Protein AF-A0A8S9UAL0-F1 (afdb_monomer_lite)

pLDDT: mean 91.95, std 6.05, range [64.25, 98.06]

Structure (mmCIF, N/CA/C/O backbone):
data_AF-A0A8S9UAL0-F1
#
_entry.id   AF-A0A8S9UAL0-F1
#
loop_
_atom_site.group_PDB
_atom_site.id
_atom_site.type_symbol
_atom_site.label_atom_id
_atom_site.label_alt_id
_atom_site.label_comp_id
_atom_site.label_asym_id
_atom_site.label_entity_id
_atom_site.label_seq_id
_atom_site.pdbx_PDB_ins_code
_atom_site.Cartn_x
_atom_site.Cartn_y
_atom_site.Cartn_z
_atom_site.occupancy
_atom_site.B_iso_or_equiv
_atom_site.auth_seq_id
_atom_site.auth_comp_id
_atom_site.auth_asym_id
_atom_site.auth_atom_id
_atom_site.pdbx_PDB_model_num
ATOM 1 N N . MET A 1 1 ? -13.954 -21.096 11.181 1.00 64.25 1 MET A N 1
ATOM 2 C CA . MET A 1 1 ? -14.358 -19.677 11.219 1.00 64.25 1 MET A CA 1
ATOM 3 C C . MET A 1 1 ? -13.896 -18.984 9.946 1.00 64.25 1 MET A C 1
ATOM 5 O O . MET A 1 1 ? -12.689 -18.815 9.768 1.00 64.25 1 MET A O 1
ATOM 9 N N . GLY A 1 2 ? -14.825 -18.672 9.040 1.00 81.19 2 GLY A N 1
ATOM 10 C CA . GLY A 1 2 ? -14.524 -18.060 7.734 1.00 81.19 2 GLY A CA 1
ATOM 11 C C . GLY A 1 2 ? -14.284 -16.547 7.822 1.00 81.19 2 GLY A C 1
ATOM 12 O O . GLY A 1 2 ? -14.680 -15.923 8.802 1.00 81.19 2 GLY A O 1
ATOM 13 N N . THR A 1 3 ? -13.657 -15.938 6.807 1.00 80.50 3 THR A N 1
ATOM 14 C CA . THR A 1 3 ? -13.344 -14.489 6.761 1.00 80.50 3 THR A CA 1
ATOM 15 C C . THR A 1 3 ? -14.566 -13.608 7.035 1.00 80.50 3 THR A C 1
ATOM 17 O O . THR A 1 3 ? -14.486 -12.689 7.844 1.00 80.50 3 THR A O 1
ATOM 20 N N . SER A 1 4 ? -15.718 -13.937 6.441 1.00 82.50 4 SER A N 1
ATOM 21 C CA . SER A 1 4 ? -16.974 -13.194 6.634 1.00 82.50 4 SER A CA 1
ATOM 22 C C . SER A 1 4 ? -17.453 -13.207 8.093 1.00 82.50 4 SER A C 1
ATOM 24 O O . SER A 1 4 ? -17.821 -12.173 8.645 1.00 82.50 4 SER A O 1
ATOM 26 N N . GLU A 1 5 ? -17.346 -14.358 8.761 1.00 88.00 5 GLU A N 1
ATOM 27 C CA . GLU A 1 5 ? -17.691 -14.514 10.177 1.00 88.00 5 GLU A CA 1
ATOM 28 C C . GLU A 1 5 ? -16.756 -13.689 11.072 1.00 88.00 5 GLU A C 1
ATOM 30 O O . GLU A 1 5 ? -17.211 -12.985 11.972 1.00 88.00 5 GLU A O 1
ATOM 35 N N . ARG A 1 6 ? -15.447 -13.685 10.773 1.00 85.50 6 ARG A N 1
ATOM 36 C CA . ARG A 1 6 ? -14.472 -12.856 11.501 1.00 85.50 6 ARG A CA 1
ATOM 37 C C . ARG A 1 6 ? -14.760 -11.362 11.351 1.00 85.50 6 ARG A C 1
ATOM 39 O O . ARG A 1 6 ? -14.686 -10.625 12.330 1.00 85.50 6 ARG A O 1
ATOM 46 N N . VAL A 1 7 ? -15.097 -10.921 10.138 1.00 85.44 7 VAL A N 1
ATOM 47 C CA . VAL A 1 7 ? -15.465 -9.528 9.855 1.00 85.44 7 VAL A CA 1
ATOM 48 C C . VAL A 1 7 ? -16.761 -9.151 10.578 1.00 85.44 7 VAL A C 1
ATOM 50 O O . VAL A 1 7 ? -16.846 -8.055 11.126 1.00 85.44 7 VAL A O 1
ATOM 53 N N . ALA A 1 8 ? -17.753 -10.042 10.633 1.00 88.56 8 ALA A N 1
ATOM 54 C CA . ALA A 1 8 ? -18.996 -9.804 11.367 1.00 88.56 8 ALA A CA 1
ATOM 55 C C . ALA A 1 8 ? -18.751 -9.647 12.878 1.00 88.56 8 ALA A C 1
ATOM 57 O O . ALA A 1 8 ? -19.240 -8.688 13.475 1.00 88.56 8 ALA A O 1
ATOM 58 N N . ILE A 1 9 ? -17.934 -10.524 13.473 1.00 88.81 9 ILE A N 1
ATOM 59 C CA . ILE A 1 9 ? -17.535 -10.429 14.886 1.00 88.81 9 ILE A CA 1
ATOM 60 C C . ILE A 1 9 ? -16.815 -9.105 15.151 1.00 88.81 9 ILE A C 1
ATOM 62 O O . ILE A 1 9 ? -17.137 -8.411 16.110 1.00 88.81 9 ILE A O 1
ATOM 66 N N . LEU A 1 10 ? -15.880 -8.715 14.282 1.00 86.38 10 LEU A N 1
ATOM 67 C CA . LEU A 1 10 ? -15.154 -7.455 14.422 1.00 86.38 10 LEU A CA 1
ATOM 68 C C . LEU A 1 10 ? -16.091 -6.242 14.387 1.00 86.38 10 LEU A C 1
ATOM 70 O O . LEU A 1 10 ? -15.997 -5.372 15.249 1.00 86.38 10 LEU A O 1
ATOM 74 N N . LYS A 1 11 ? -17.027 -6.203 13.431 1.00 86.62 11 LYS A N 1
ATOM 75 C CA . LYS A 1 11 ? -18.042 -5.142 13.350 1.00 86.62 11 LYS A CA 1
ATOM 76 C C . LYS A 1 11 ? -18.895 -5.082 14.615 1.00 86.62 11 LYS A C 1
ATOM 78 O O . LYS A 1 11 ? -19.121 -3.993 15.134 1.00 86.62 11 LYS A O 1
ATOM 83 N N . PHE A 1 12 ? -19.328 -6.238 15.119 1.00 90.56 12 PHE A N 1
ATOM 84 C CA . PHE A 1 12 ? -20.087 -6.325 16.362 1.00 90.56 12 PHE A CA 1
ATOM 85 C C . PHE A 1 12 ? -19.287 -5.762 17.542 1.00 90.56 12 PHE A C 1
ATOM 87 O O . PHE A 1 12 ? -19.775 -4.864 18.223 1.00 90.56 12 PHE A O 1
ATOM 94 N N . LEU A 1 13 ? -18.040 -6.204 17.732 1.00 89.75 13 LEU A N 1
ATOM 95 C CA . LEU A 1 13 ? -17.178 -5.724 18.815 1.00 89.75 13 LEU A CA 1
ATOM 96 C C . LEU A 1 13 ? -16.990 -4.204 18.760 1.00 89.75 13 LEU A C 1
ATOM 98 O O . LEU A 1 13 ? -17.176 -3.535 19.774 1.00 89.75 13 LEU A O 1
ATOM 102 N N . LEU A 1 14 ? -16.701 -3.645 17.583 1.00 86.69 14 LEU A N 1
ATOM 103 C CA . LEU A 1 14 ? -16.556 -2.197 17.416 1.00 86.69 14 LEU A CA 1
ATOM 104 C C . LEU A 1 14 ? -17.858 -1.439 17.706 1.00 86.69 14 LEU A C 1
ATOM 106 O O . LEU A 1 14 ? -17.816 -0.385 18.335 1.00 86.69 14 LEU A O 1
ATOM 110 N N . SER A 1 15 ? -19.011 -1.991 17.314 1.00 87.25 15 SER A N 1
ATOM 111 C CA . SER A 1 15 ? -20.317 -1.358 17.550 1.00 87.25 15 SER A CA 1
ATOM 112 C C . SER A 1 15 ? -20.685 -1.228 19.031 1.00 87.25 15 SER A C 1
ATOM 114 O O . SER A 1 15 ? -21.501 -0.381 19.380 1.00 87.25 15 SER A O 1
ATOM 116 N N . THR A 1 16 ? -20.063 -2.020 19.913 1.00 89.75 16 THR A N 1
ATOM 117 C CA . THR A 1 16 ? -20.290 -1.907 21.363 1.00 89.75 16 THR A CA 1
ATOM 118 C C . THR A 1 16 ? -19.692 -0.634 21.965 1.00 89.75 16 THR A C 1
ATOM 120 O O . THR A 1 16 ? -20.065 -0.256 23.071 1.00 89.75 16 THR A O 1
ATOM 123 N N . GLY A 1 17 ? -18.726 0.002 21.286 1.00 86.00 17 GLY A N 1
ATOM 124 C CA . GLY A 1 17 ? -17.954 1.122 21.836 1.00 86.00 17 GLY A CA 1
ATOM 125 C C . GLY A 1 17 ? -17.021 0.744 22.996 1.00 86.00 17 GLY A C 1
ATOM 126 O O . GLY A 1 17 ? -16.352 1.614 23.544 1.00 86.00 17 GLY A O 1
ATOM 127 N N . LEU A 1 18 ? -16.947 -0.541 23.369 1.00 89.94 18 LEU A N 1
ATOM 128 C CA . LEU A 1 18 ? -16.143 -1.027 24.496 1.00 89.94 18 LEU A CA 1
ATOM 129 C C . LEU A 1 18 ? -14.694 -1.344 24.114 1.00 89.94 18 LEU A C 1
ATOM 131 O O . LEU A 1 18 ? -13.867 -1.591 24.989 1.00 89.94 18 LEU A O 1
ATOM 135 N N . VAL A 1 19 ? -14.375 -1.363 22.818 1.00 89.62 19 VAL A N 1
ATOM 136 C CA . VAL A 1 19 ? -13.016 -1.626 22.337 1.00 89.62 19 VAL A CA 1
ATOM 137 C C . VAL A 1 19 ? -12.198 -0.336 22.433 1.00 89.62 19 VAL A C 1
ATOM 139 O O . VAL A 1 19 ? -12.545 0.645 21.770 1.00 89.62 19 VAL A O 1
ATOM 142 N N . PRO A 1 20 ? -11.097 -0.307 23.209 1.00 90.88 20 PRO A N 1
ATOM 143 C CA . PRO A 1 20 ? -10.255 0.877 23.301 1.00 90.88 20 PRO A CA 1
ATOM 144 C C . PRO A 1 20 ? -9.708 1.284 21.932 1.00 90.88 20 PRO A C 1
ATOM 146 O O . PRO A 1 20 ? -9.257 0.440 21.157 1.00 90.88 20 PRO A O 1
ATOM 149 N N . ARG A 1 21 ? -9.677 2.591 21.649 1.00 87.75 21 ARG A N 1
ATOM 150 C CA . ARG A 1 21 ? -9.194 3.117 20.360 1.00 87.75 21 ARG A CA 1
ATOM 151 C C . ARG A 1 21 ? -7.753 2.694 20.050 1.00 87.75 21 ARG A C 1
ATOM 153 O O . ARG A 1 21 ? -7.438 2.433 18.896 1.00 87.75 21 ARG A O 1
ATOM 160 N N . THR A 1 22 ? -6.905 2.561 21.069 1.00 89.94 22 THR A N 1
ATOM 161 C CA . THR A 1 22 ? -5.535 2.041 20.927 1.00 89.94 22 THR A CA 1
ATOM 162 C C . THR A 1 22 ? -5.523 0.631 20.342 1.00 89.94 22 THR A C 1
ATOM 164 O O . THR A 1 22 ? -4.840 0.386 19.356 1.00 89.94 22 THR A O 1
ATOM 167 N N . VAL A 1 23 ? -6.374 -0.263 20.854 1.00 90.62 23 VAL A N 1
ATOM 168 C CA . VAL A 1 23 ? -6.519 -1.634 20.344 1.00 90.62 23 VAL A CA 1
ATOM 169 C C . VAL A 1 23 ? -7.010 -1.635 18.896 1.00 90.62 23 VAL A C 1
ATOM 171 O O . VAL A 1 23 ? -6.547 -2.445 18.093 1.00 90.62 23 VAL A O 1
ATOM 174 N N . VAL A 1 24 ? -7.924 -0.728 18.539 1.00 90.44 24 VAL A N 1
ATOM 175 C CA . VAL A 1 24 ? -8.416 -0.592 17.158 1.00 90.44 24 VAL A CA 1
ATOM 176 C C . VAL A 1 24 ? -7.297 -0.153 16.213 1.00 90.44 24 VAL A C 1
ATOM 178 O O . VAL A 1 24 ? -7.117 -0.774 15.165 1.00 90.44 24 VAL A O 1
ATOM 181 N N . ASN A 1 25 ? -6.519 0.861 16.594 1.00 91.69 25 ASN A N 1
ATOM 182 C CA . ASN A 1 25 ? -5.404 1.374 15.795 1.00 91.69 25 ASN A CA 1
ATOM 183 C C . ASN A 1 25 ? -4.307 0.314 15.608 1.00 91.69 25 ASN A C 1
ATOM 185 O O . ASN A 1 25 ? -3.892 0.050 14.479 1.00 91.69 25 ASN A O 1
ATOM 189 N N . ASP A 1 26 ? -3.906 -0.360 16.688 1.00 89.94 26 ASP A N 1
ATOM 190 C CA . ASP A 1 26 ? -2.901 -1.428 16.645 1.00 89.94 26 ASP A CA 1
ATOM 191 C C . ASP A 1 26 ? -3.373 -2.599 15.780 1.00 89.94 26 ASP A C 1
ATOM 193 O O . ASP A 1 26 ? -2.606 -3.169 14.995 1.00 89.94 26 ASP A O 1
ATOM 197 N N . SER A 1 27 ? -4.661 -2.941 15.880 1.00 89.12 27 SER A N 1
ATOM 198 C CA . SER A 1 27 ? -5.276 -3.974 15.048 1.00 89.12 27 SER A CA 1
ATOM 199 C C . SER A 1 27 ? -5.275 -3.569 13.580 1.00 89.12 27 SER A C 1
ATOM 201 O O . SER A 1 27 ? -4.930 -4.397 12.741 1.00 89.12 27 SER A O 1
ATOM 203 N N . PHE A 1 28 ? -5.605 -2.312 13.265 1.00 91.75 28 PHE A N 1
ATOM 204 C CA . PHE A 1 28 ? -5.590 -1.782 11.902 1.00 91.75 28 PHE A CA 1
ATOM 205 C C . PHE A 1 28 ? -4.202 -1.904 11.265 1.00 91.75 28 PHE A C 1
ATOM 207 O O . PHE A 1 28 ? -4.057 -2.493 10.192 1.00 91.75 28 PHE A O 1
ATOM 214 N N . ILE A 1 29 ? -3.162 -1.454 11.966 1.00 91.94 29 ILE A N 1
ATOM 215 C CA . ILE A 1 29 ? -1.773 -1.580 11.508 1.00 91.94 29 ILE A CA 1
ATOM 216 C C . ILE A 1 29 ? -1.403 -3.063 11.354 1.00 91.94 29 ILE A C 1
ATOM 218 O O . ILE A 1 29 ? -0.899 -3.483 10.310 1.00 91.94 29 ILE A O 1
ATOM 222 N N . THR A 1 30 ? -1.732 -3.896 12.342 1.00 90.25 30 THR A N 1
ATOM 223 C CA . THR A 1 30 ? -1.399 -5.327 12.323 1.00 90.25 30 THR A CA 1
ATOM 224 C C . THR A 1 30 ? -2.054 -6.064 11.153 1.00 90.25 30 THR A C 1
ATOM 226 O O . THR A 1 30 ? -1.394 -6.880 10.504 1.00 90.25 30 THR A O 1
ATOM 229 N N . VAL A 1 31 ? -3.328 -5.792 10.843 1.00 88.88 31 VAL A N 1
ATOM 230 C CA . VAL A 1 31 ? -4.019 -6.456 9.722 1.00 88.88 31 VAL A CA 1
ATOM 231 C C . VAL A 1 31 ? -3.425 -6.049 8.375 1.00 88.88 31 VAL A C 1
ATOM 233 O O . VAL A 1 31 ? -3.359 -6.891 7.475 1.00 88.88 31 VAL A O 1
ATOM 236 N N . THR A 1 32 ? -2.939 -4.806 8.248 1.00 88.69 32 THR A N 1
ATOM 237 C CA . THR A 1 32 ? -2.278 -4.327 7.021 1.00 88.69 32 THR A CA 1
ATOM 238 C C . THR A 1 32 ? -0.943 -5.032 6.787 1.00 88.69 32 THR A C 1
ATOM 240 O O . THR A 1 32 ? -0.590 -5.329 5.648 1.00 88.69 32 THR A O 1
ATOM 243 N N . GLU A 1 33 ? -0.237 -5.393 7.859 1.00 86.50 33 GLU A N 1
ATOM 244 C CA . GLU A 1 33 ? 1.064 -6.062 7.808 1.00 86.50 33 GLU A CA 1
ATOM 245 C C . GLU A 1 33 ? 0.932 -7.587 7.597 1.00 86.50 33 GLU A C 1
ATOM 247 O O . GLU A 1 33 ? 1.567 -8.181 6.712 1.00 86.50 33 GLU A O 1
ATOM 252 N N . LYS A 1 34 ? 0.055 -8.235 8.380 1.00 82.38 34 LYS A N 1
ATOM 253 C CA . LYS A 1 34 ? -0.001 -9.701 8.548 1.00 82.38 34 LYS A CA 1
ATOM 254 C C . LYS A 1 34 ? -0.900 -10.458 7.564 1.00 82.38 34 LYS A C 1
ATOM 256 O O . LYS A 1 34 ? -1.172 -11.635 7.778 1.00 82.38 34 LYS A O 1
ATOM 261 N N . CYS A 1 35 ? -1.311 -9.839 6.456 1.00 67.31 35 CYS A N 1
ATOM 262 C CA . CYS A 1 35 ? -2.061 -10.506 5.378 1.00 67.31 35 CYS A CA 1
ATOM 263 C C . CYS A 1 35 ? -3.437 -11.056 5.794 1.00 67.31 35 CYS A C 1
ATOM 265 O O . CYS A 1 35 ? -3.903 -12.046 5.232 1.00 67.31 35 CYS A O 1
ATOM 267 N N . LEU A 1 36 ? -4.116 -10.416 6.752 1.00 71.38 36 LEU A N 1
ATOM 268 C CA . LEU A 1 36 ? -5.457 -10.854 7.166 1.00 71.38 36 LEU A CA 1
ATOM 269 C C . LEU A 1 36 ? -6.538 -10.574 6.101 1.00 71.38 36 LEU A C 1
ATOM 271 O O . LEU A 1 36 ? -7.662 -11.039 6.248 1.00 71.38 36 LEU A O 1
ATOM 275 N N . GLY A 1 37 ? -6.172 -9.916 4.995 1.00 76.88 37 GLY A N 1
ATOM 276 C CA . GLY A 1 37 ? -7.009 -9.694 3.817 1.00 76.88 37 GLY A CA 1
ATOM 277 C C . GLY A 1 37 ? -7.519 -8.256 3.732 1.00 76.88 37 GLY A C 1
ATOM 278 O O . GLY A 1 37 ? -7.772 -7.612 4.750 1.00 76.88 37 GLY A O 1
ATOM 279 N N . ALA A 1 38 ? -7.675 -7.755 2.505 1.00 86.38 38 ALA A N 1
ATOM 280 C CA . ALA A 1 38 ? -8.158 -6.402 2.227 1.00 86.38 38 ALA A CA 1
ATOM 281 C C . ALA A 1 38 ? -9.557 -6.136 2.825 1.00 86.38 38 ALA A C 1
ATOM 283 O O . ALA A 1 38 ? -9.850 -5.015 3.237 1.00 86.38 38 ALA A O 1
ATOM 284 N N . ASP A 1 39 ? -10.373 -7.184 2.984 1.00 87.44 39 ASP A N 1
ATOM 285 C CA . ASP A 1 39 ? -11.700 -7.123 3.606 1.00 87.44 39 ASP A CA 1
ATOM 286 C C . ASP A 1 39 ? -11.671 -6.647 5.062 1.00 87.44 39 ASP A C 1
ATOM 288 O O . ASP A 1 39 ? -12.557 -5.905 5.486 1.00 87.44 39 ASP A O 1
ATOM 292 N N . PHE A 1 40 ? -10.656 -7.042 5.839 1.00 88.00 40 PHE A N 1
ATOM 293 C CA . PHE A 1 40 ? -10.519 -6.590 7.225 1.00 88.00 40 PHE A CA 1
ATOM 294 C C . PHE A 1 40 ? -10.124 -5.125 7.299 1.00 88.00 40 PHE A C 1
ATOM 296 O O . PHE A 1 40 ? -10.672 -4.393 8.118 1.00 88.00 40 PHE A O 1
ATOM 303 N N . VAL A 1 41 ? -9.204 -4.700 6.431 1.00 90.25 41 VAL A N 1
ATOM 304 C CA . VAL A 1 41 ? -8.794 -3.296 6.329 1.00 90.25 41 VAL A CA 1
ATOM 305 C C . VAL A 1 41 ? -10.006 -2.448 5.959 1.00 90.25 41 VAL A C 1
ATOM 307 O O . VAL A 1 41 ? -10.317 -1.495 6.662 1.00 90.25 41 VAL A O 1
ATOM 310 N N . LEU A 1 42 ? -10.771 -2.865 4.948 1.00 89.88 42 LEU A N 1
ATOM 311 C CA . LEU A 1 42 ? -11.990 -2.179 4.529 1.00 89.88 42 LEU A CA 1
ATOM 312 C C . LEU A 1 42 ? -13.059 -2.150 5.632 1.00 89.88 42 LEU A C 1
ATOM 314 O O . LEU A 1 42 ? -13.727 -1.134 5.822 1.00 89.88 42 LEU A O 1
ATOM 318 N N . ALA A 1 43 ? -13.255 -3.258 6.350 1.00 86.69 43 ALA A N 1
ATOM 319 C CA . ALA A 1 43 ? -14.217 -3.322 7.444 1.00 86.69 43 ALA A CA 1
ATOM 320 C C . ALA A 1 43 ? -13.825 -2.391 8.597 1.00 86.69 43 ALA A C 1
ATOM 322 O O . ALA A 1 43 ? -14.683 -1.665 9.096 1.00 86.69 43 ALA A O 1
ATOM 323 N N . LEU A 1 44 ? -12.547 -2.382 8.982 1.00 88.31 44 LEU A N 1
ATOM 324 C CA . LEU A 1 44 ? -12.029 -1.479 10.005 1.00 88.31 44 LEU A CA 1
ATOM 325 C C . LEU A 1 44 ? -12.154 -0.024 9.564 1.00 88.31 44 LEU A C 1
ATOM 327 O O . LEU A 1 44 ? -12.713 0.766 10.310 1.00 88.31 44 LEU A O 1
ATOM 331 N N . SER A 1 45 ? -11.750 0.322 8.343 1.00 88.31 45 SER A N 1
ATOM 332 C CA . SER A 1 45 ? -11.841 1.698 7.847 1.00 88.31 45 SER A CA 1
ATOM 333 C C . SER A 1 45 ? -13.265 2.255 7.784 1.00 88.31 45 SER A C 1
ATOM 335 O O . SER A 1 45 ? -13.444 3.465 7.840 1.00 88.31 45 SER A O 1
ATOM 337 N N . LYS A 1 46 ? -14.286 1.398 7.645 1.00 86.06 46 LYS A N 1
ATOM 338 C CA . LYS A 1 46 ? -15.698 1.822 7.601 1.00 86.06 46 LYS A CA 1
ATOM 339 C C . LYS A 1 46 ? -16.328 2.024 8.974 1.00 86.06 46 LYS A C 1
ATOM 341 O O . LYS A 1 46 ? -17.324 2.730 9.077 1.00 86.06 46 LYS A O 1
ATOM 346 N N . VAL A 1 47 ? -15.827 1.326 9.989 1.00 81.38 47 VAL A N 1
ATOM 347 C CA . VAL A 1 47 ? -16.469 1.256 11.312 1.00 81.38 47 VAL A CA 1
ATOM 348 C C . VAL A 1 47 ? -15.649 1.983 12.371 1.00 81.38 47 VAL A C 1
ATOM 350 O O . VAL A 1 47 ? -16.206 2.488 13.341 1.00 81.38 47 VAL A O 1
ATOM 353 N N . ALA A 1 48 ? -14.336 2.057 12.182 1.00 80.62 48 ALA A N 1
ATOM 354 C CA . ALA A 1 48 ? -13.437 2.787 13.047 1.00 80.62 48 ALA A CA 1
ATOM 355 C C . ALA A 1 48 ? -13.134 4.171 12.471 1.00 80.62 48 ALA A C 1
ATOM 357 O O . ALA A 1 48 ? -12.810 4.328 11.295 1.00 80.62 48 ALA A O 1
ATOM 358 N N . ASP A 1 49 ? -13.176 5.165 13.349 1.00 85.44 49 ASP A N 1
ATOM 359 C CA . ASP A 1 49 ? -12.671 6.513 13.108 1.00 85.44 49 ASP A CA 1
ATOM 360 C C . ASP A 1 49 ? -11.130 6.498 13.158 1.00 85.44 49 ASP A C 1
ATOM 362 O O . ASP A 1 49 ? -10.504 6.857 14.161 1.00 85.44 49 ASP A O 1
AT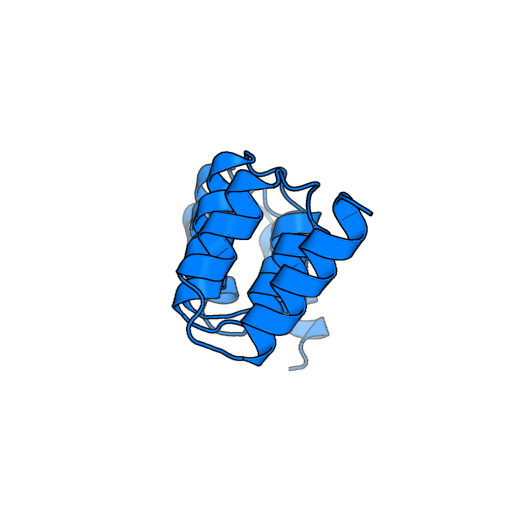OM 366 N N . ILE A 1 50 ? -10.527 5.947 12.100 1.00 92.25 50 ILE A N 1
ATOM 367 C CA . ILE A 1 50 ? -9.074 5.836 11.936 1.00 92.25 50 ILE A CA 1
ATOM 368 C C . ILE A 1 50 ? -8.509 7.213 11.599 1.00 92.25 50 ILE A C 1
ATOM 370 O O . ILE A 1 50 ? -8.890 7.816 10.595 1.00 92.25 50 ILE A O 1
ATOM 374 N N . SER A 1 51 ? -7.565 7.690 12.412 1.00 92.06 51 SER A N 1
ATOM 375 C CA . SER A 1 51 ? -6.947 8.991 12.174 1.00 92.06 51 SER A CA 1
ATOM 376 C C . SER A 1 51 ? -6.052 8.977 10.923 1.00 92.06 51 SER A C 1
ATOM 378 O O . SER A 1 51 ? -5.520 7.922 10.549 1.00 92.06 51 SER A O 1
ATOM 380 N N . PRO A 1 52 ? -5.833 10.137 10.277 1.00 92.75 52 PRO A N 1
ATOM 381 C CA . PRO A 1 52 ? -4.960 10.240 9.108 1.00 92.75 52 PRO A CA 1
ATOM 382 C C . PRO A 1 52 ? -3.538 9.717 9.351 1.00 92.75 52 PRO A C 1
ATOM 384 O O . PRO A 1 52 ? -2.935 9.135 8.451 1.00 92.75 52 PRO A O 1
ATOM 387 N N . GLU A 1 53 ? -3.008 9.882 10.563 1.00 94.75 53 GLU A N 1
ATOM 388 C CA . GLU A 1 53 ? -1.665 9.434 10.947 1.00 94.75 53 GLU A CA 1
ATOM 389 C C . GLU A 1 53 ? -1.573 7.905 10.951 1.00 94.75 53 GLU A C 1
ATOM 391 O O . GLU A 1 53 ? -0.640 7.337 10.385 1.00 94.75 53 GLU A O 1
ATOM 396 N N . ILE A 1 54 ? -2.581 7.234 11.515 1.00 95.62 54 ILE A N 1
ATOM 397 C CA . ILE A 1 54 ? -2.659 5.769 11.542 1.00 95.62 54 ILE A CA 1
ATOM 398 C C . ILE A 1 54 ? -2.881 5.215 10.131 1.00 95.62 54 ILE A C 1
ATOM 400 O O . ILE A 1 54 ? -2.259 4.224 9.742 1.00 95.62 54 ILE A O 1
ATOM 404 N N . ALA A 1 55 ? -3.721 5.874 9.328 1.00 95.56 55 ALA A N 1
ATOM 405 C CA . ALA A 1 55 ? -3.926 5.508 7.929 1.00 95.56 55 ALA A CA 1
ATOM 406 C C . ALA A 1 55 ? -2.644 5.668 7.091 1.00 95.56 55 ALA A C 1
ATOM 408 O O . ALA A 1 55 ? -2.389 4.861 6.192 1.00 95.56 55 ALA A O 1
ATOM 409 N N . LEU A 1 56 ? -1.831 6.690 7.373 1.00 96.69 56 LEU A N 1
ATOM 410 C CA . LEU A 1 56 ? -0.535 6.903 6.730 1.00 96.69 56 LEU A CA 1
ATOM 411 C C . LEU A 1 56 ? 0.476 5.824 7.125 1.00 96.69 56 LEU A C 1
ATOM 413 O O . LEU A 1 56 ? 1.145 5.280 6.244 1.00 96.69 56 LEU A O 1
ATOM 417 N N . GLU A 1 57 ? 0.571 5.487 8.411 1.00 95.75 57 GLU A N 1
ATOM 418 C CA . GLU A 1 57 ? 1.459 4.422 8.883 1.00 95.75 57 GLU A CA 1
ATOM 419 C C . GLU A 1 57 ? 1.092 3.076 8.242 1.00 95.75 57 GLU A C 1
ATOM 421 O O . GLU A 1 57 ? 1.949 2.404 7.661 1.00 95.75 57 GLU A O 1
ATOM 426 N N . ALA A 1 58 ? -0.193 2.715 8.266 1.00 95.31 58 ALA A N 1
ATOM 427 C CA . ALA A 1 58 ? -0.705 1.505 7.629 1.00 95.31 58 ALA A CA 1
ATOM 428 C C . ALA A 1 58 ? -0.366 1.449 6.131 1.00 95.31 58 ALA A C 1
ATOM 430 O O . ALA A 1 58 ? 0.074 0.412 5.629 1.00 95.31 58 ALA A O 1
ATOM 431 N N . PHE A 1 59 ? -0.511 2.570 5.417 1.00 96.62 59 PHE A N 1
ATOM 432 C CA . PHE A 1 59 ? -0.155 2.667 4.002 1.00 96.62 59 PHE A CA 1
ATOM 433 C C . PHE A 1 59 ? 1.337 2.439 3.764 1.00 96.62 59 PHE A C 1
ATOM 435 O O . PHE A 1 59 ? 1.712 1.616 2.928 1.00 96.62 59 PHE A O 1
ATOM 442 N N . GLN A 1 60 ? 2.200 3.105 4.532 1.00 95.75 60 GLN A N 1
ATOM 443 C CA . GLN A 1 60 ? 3.650 2.941 4.420 1.00 95.75 60 GLN A CA 1
ATOM 444 C C . GLN A 1 60 ? 4.083 1.497 4.702 1.00 95.75 60 GLN A C 1
ATOM 446 O O . GLN A 1 60 ? 4.901 0.941 3.961 1.00 95.75 60 GLN A O 1
ATOM 451 N N . LYS A 1 61 ? 3.497 0.857 5.721 1.00 94.50 61 LYS A N 1
ATOM 452 C CA . LYS A 1 61 ? 3.753 -0.556 6.022 1.00 94.50 61 LYS A CA 1
ATOM 453 C C . LYS A 1 61 ? 3.272 -1.478 4.906 1.00 94.50 61 LYS A C 1
ATOM 455 O O . LYS A 1 61 ? 4.031 -2.348 4.478 1.00 94.50 61 LYS A O 1
ATOM 460 N N . ALA A 1 62 ? 2.061 -1.274 4.391 1.00 95.19 62 ALA A N 1
ATOM 461 C CA . ALA A 1 62 ? 1.512 -2.079 3.302 1.00 95.19 62 ALA A CA 1
ATOM 462 C C . ALA A 1 62 ? 2.379 -1.997 2.032 1.00 95.19 62 ALA A C 1
ATOM 464 O O . ALA A 1 62 ? 2.655 -3.026 1.410 1.00 95.19 62 ALA A O 1
ATOM 465 N N . VAL A 1 63 ? 2.878 -0.802 1.694 1.00 95.56 63 VAL A N 1
ATOM 466 C CA . VAL A 1 63 ? 3.826 -0.584 0.586 1.00 95.56 63 VAL A CA 1
ATOM 467 C C . VAL A 1 63 ? 5.137 -1.334 0.826 1.00 95.56 63 VAL A C 1
ATOM 469 O O . VAL A 1 63 ? 5.588 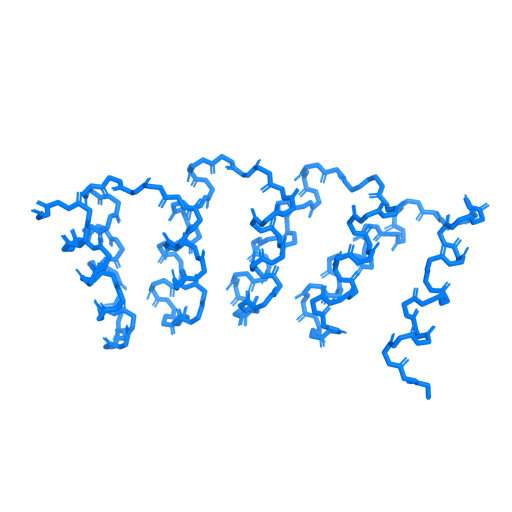-2.074 -0.047 1.00 95.56 63 VAL A O 1
ATOM 472 N N . CYS A 1 64 ? 5.725 -1.197 2.017 1.00 93.38 64 CYS A N 1
ATOM 473 C CA . CYS A 1 64 ? 6.995 -1.837 2.375 1.00 93.38 64 CYS A CA 1
ATOM 474 C C . CYS A 1 64 ? 6.921 -3.375 2.288 1.00 93.38 64 CYS A C 1
ATOM 476 O O . CYS A 1 64 ? 7.774 -4.036 1.681 1.00 93.38 64 CYS A O 1
ATOM 478 N N . VAL A 1 65 ? 5.850 -3.948 2.842 1.00 92.44 65 VAL A N 1
ATOM 479 C CA . VAL A 1 65 ? 5.612 -5.398 2.856 1.00 92.44 65 VAL A CA 1
ATOM 480 C C . VAL A 1 65 ? 5.179 -5.920 1.478 1.00 92.44 65 VAL A C 1
ATOM 482 O O . VAL A 1 65 ? 5.363 -7.101 1.188 1.00 92.44 65 VAL A O 1
ATOM 485 N N . GLY A 1 66 ? 4.658 -5.059 0.599 1.00 93.19 66 GLY A N 1
ATOM 486 C CA . GLY A 1 66 ? 4.220 -5.430 -0.749 1.00 93.19 66 GLY A CA 1
ATOM 487 C C . GLY A 1 66 ? 2.785 -5.960 -0.810 1.00 93.19 66 GLY A C 1
ATOM 488 O O . GLY A 1 66 ? 2.497 -6.891 -1.558 1.00 93.19 66 GLY A O 1
ATOM 489 N N . ARG A 1 67 ? 1.871 -5.401 -0.010 1.00 93.69 67 ARG A N 1
ATOM 490 C CA . ARG A 1 67 ? 0.459 -5.814 0.061 1.00 93.69 67 ARG A CA 1
ATOM 491 C C . ARG A 1 67 ? -0.412 -5.036 -0.933 1.00 93.69 67 ARG A C 1
ATOM 493 O O . ARG A 1 67 ? -1.104 -4.107 -0.531 1.00 93.69 67 ARG A O 1
ATOM 500 N N . ALA A 1 68 ? -0.390 -5.421 -2.212 1.00 95.06 68 ALA A N 1
ATOM 501 C CA . ALA A 1 68 ? -1.050 -4.673 -3.296 1.00 95.06 68 ALA A CA 1
ATOM 502 C C . ALA A 1 68 ? -2.547 -4.427 -3.044 1.00 95.06 68 ALA A C 1
ATOM 504 O O . ALA A 1 68 ? -2.979 -3.280 -3.025 1.00 95.06 68 ALA A O 1
ATOM 505 N N . GLU A 1 69 ? -3.308 -5.470 -2.705 1.00 94.19 69 GLU A N 1
ATOM 506 C CA . GLU A 1 69 ? -4.746 -5.342 -2.412 1.00 94.19 69 GLU A CA 1
ATOM 507 C C . GLU A 1 69 ? -5.049 -4.442 -1.204 1.00 94.19 69 GLU A C 1
ATOM 509 O O . GLU A 1 69 ? -6.048 -3.726 -1.175 1.00 94.19 69 GLU A O 1
ATOM 514 N N . VAL A 1 70 ? -4.173 -4.438 -0.193 1.00 94.69 70 VAL A N 1
ATOM 515 C CA . VAL A 1 70 ? -4.317 -3.533 0.957 1.00 94.69 70 VAL A CA 1
ATOM 516 C C . VAL A 1 70 ? -4.001 -2.101 0.539 1.00 94.69 70 VAL A C 1
ATOM 518 O O . VAL A 1 70 ? -4.749 -1.192 0.884 1.00 94.69 70 VAL A O 1
ATOM 521 N N . VAL A 1 71 ? -2.931 -1.895 -0.232 1.00 96.06 71 VAL A N 1
ATOM 522 C CA . VAL A 1 71 ? -2.571 -0.583 -0.783 1.00 96.06 71 VAL A CA 1
ATOM 523 C C . VAL A 1 71 ? -3.705 -0.019 -1.634 1.00 96.06 71 VAL A C 1
ATOM 525 O O . VAL A 1 71 ? -4.062 1.140 -1.448 1.00 96.06 71 VAL A O 1
ATOM 528 N N . LYS A 1 72 ? -4.330 -0.840 -2.480 1.00 96.00 72 LYS A N 1
ATOM 529 C CA . LYS A 1 72 ? -5.519 -0.479 -3.256 1.00 96.00 72 LYS A CA 1
ATOM 530 C C . LYS A 1 72 ? -6.655 0.017 -2.369 1.00 96.00 72 LYS A C 1
ATOM 532 O O . LYS A 1 72 ? -7.169 1.113 -2.583 1.00 96.00 72 LYS A O 1
ATOM 537 N N . VAL A 1 73 ? -7.028 -0.761 -1.348 1.00 94.81 73 VAL A N 1
ATOM 538 C CA . VAL A 1 73 ? -8.087 -0.367 -0.405 1.00 94.81 73 VAL A CA 1
ATOM 539 C C . VAL A 1 73 ? -7.734 0.937 0.298 1.00 94.81 73 VAL A C 1
ATOM 541 O O . VAL A 1 73 ? -8.586 1.818 0.391 1.00 94.81 73 VAL A O 1
ATOM 544 N N . LEU A 1 74 ? -6.494 1.097 0.759 1.00 95.31 74 LEU A N 1
ATOM 545 C CA . LEU A 1 74 ? -6.057 2.310 1.445 1.00 95.31 74 LEU A CA 1
ATOM 546 C C . LEU A 1 74 ? -6.088 3.532 0.516 1.00 95.31 74 LEU A C 1
ATOM 548 O O . LEU A 1 74 ? -6.626 4.561 0.910 1.00 95.31 74 LEU A O 1
ATOM 552 N N . LEU A 1 75 ? -5.591 3.416 -0.720 1.00 96.31 75 LEU A N 1
ATOM 553 C CA . LEU A 1 75 ? -5.624 4.488 -1.726 1.00 96.31 75 LEU A CA 1
ATOM 554 C C . LEU A 1 75 ? -7.049 4.883 -2.126 1.00 96.31 75 LEU A C 1
ATOM 556 O O . LEU A 1 75 ? -7.290 6.050 -2.425 1.00 96.31 75 LEU A O 1
ATOM 560 N N . PHE A 1 76 ? -7.978 3.925 -2.138 1.00 94.88 76 PHE A N 1
ATOM 561 C CA . PHE A 1 76 ? -9.394 4.178 -2.399 1.00 94.88 76 PHE A CA 1
ATOM 562 C C . PHE A 1 76 ? -10.096 4.840 -1.207 1.00 94.88 76 PHE A C 1
ATOM 564 O O . PHE A 1 76 ? -10.982 5.671 -1.381 1.00 94.88 76 PHE A O 1
ATOM 571 N N . THR A 1 77 ? -9.716 4.455 0.010 1.00 94.31 77 THR A N 1
ATOM 572 C CA . THR A 1 77 ? -10.411 4.860 1.237 1.00 94.31 77 THR A CA 1
ATOM 573 C C . THR A 1 77 ? -9.923 6.203 1.772 1.00 94.31 77 THR A C 1
ATOM 575 O O . THR A 1 77 ? -10.710 6.960 2.337 1.00 94.31 77 THR A O 1
ATOM 578 N N . TYR A 1 78 ? -8.637 6.513 1.598 1.00 94.94 78 TYR A N 1
ATOM 579 C CA . TYR A 1 78 ? -8.003 7.691 2.179 1.00 94.94 78 TYR A CA 1
ATOM 580 C C . TYR A 1 78 ? -7.366 8.575 1.108 1.00 94.94 78 TYR A C 1
ATOM 582 O O . TYR A 1 78 ? -6.705 8.114 0.177 1.00 94.94 78 TYR A O 1
ATOM 590 N N . SER A 1 79 ? -7.511 9.888 1.288 1.00 94.25 79 SER A N 1
ATOM 591 C CA . SER A 1 79 ? -6.854 10.876 0.438 1.00 94.25 79 SER A CA 1
ATOM 592 C C . SER A 1 79 ? -5.459 11.188 0.970 1.00 94.25 79 SER A C 1
ATOM 594 O O . SER A 1 79 ? -5.293 11.994 1.886 1.00 94.25 79 SER A O 1
ATOM 596 N N . TYR A 1 80 ? -4.441 10.566 0.380 1.00 95.75 80 TYR A N 1
ATOM 597 C CA . TYR A 1 80 ? -3.046 10.863 0.703 1.00 95.75 80 TYR A CA 1
ATOM 598 C C . TYR A 1 80 ? -2.512 12.050 -0.109 1.00 95.75 80 TYR A C 1
ATOM 600 O O . TYR A 1 80 ? -2.800 12.140 -1.309 1.00 95.75 80 TYR A O 1
ATOM 608 N N . PRO A 1 81 ? -1.667 12.911 0.490 1.00 95.75 81 PRO A N 1
ATOM 609 C CA . PRO A 1 81 ? -0.933 13.932 -0.249 1.00 95.75 81 PRO A CA 1
ATOM 610 C C . PRO A 1 81 ? -0.118 13.325 -1.394 1.00 95.75 81 PRO A C 1
ATOM 612 O O . PRO A 1 81 ? 0.458 12.243 -1.248 1.00 95.75 81 PRO A O 1
ATOM 615 N N . LEU A 1 82 ? -0.002 14.046 -2.513 1.00 95.44 82 LEU A N 1
ATOM 616 C CA . LEU A 1 82 ? 0.749 13.571 -3.681 1.00 95.44 82 LEU A CA 1
ATOM 617 C C . LEU A 1 82 ? 2.193 13.194 -3.316 1.00 95.44 82 LEU A C 1
ATOM 619 O O . LEU A 1 82 ? 2.655 12.124 -3.693 1.00 95.44 82 LEU A O 1
ATOM 623 N N . SER A 1 83 ? 2.856 13.991 -2.475 1.00 96.31 83 SER A N 1
ATOM 624 C CA . SER A 1 83 ? 4.223 13.730 -2.000 1.00 96.31 83 SER A CA 1
ATOM 625 C C . SER A 1 83 ? 4.381 12.406 -1.237 1.00 96.31 83 SER A C 1
ATOM 627 O O . SER A 1 83 ? 5.451 11.795 -1.259 1.00 96.31 83 SER A O 1
ATOM 629 N N . VAL A 1 84 ? 3.325 11.929 -0.568 1.00 97.38 84 VAL A N 1
ATOM 630 C CA . VAL A 1 84 ? 3.305 10.607 0.075 1.00 97.38 84 VAL A CA 1
ATOM 631 C C . VAL A 1 84 ? 3.228 9.515 -0.987 1.00 97.38 84 VAL A C 1
ATOM 633 O O . VAL A 1 84 ? 4.000 8.555 -0.931 1.00 97.38 84 VAL A O 1
ATOM 636 N N . LYS A 1 85 ? 2.339 9.673 -1.974 1.00 97.69 85 LYS A N 1
ATOM 637 C CA . LYS A 1 85 ? 2.191 8.711 -3.073 1.00 97.69 85 LYS A CA 1
ATOM 638 C C . LYS A 1 85 ? 3.461 8.638 -3.934 1.00 97.69 85 LYS A C 1
ATOM 640 O O . LYS A 1 85 ? 3.874 7.541 -4.288 1.00 97.69 85 LYS A O 1
ATOM 645 N N . GLU A 1 86 ? 4.124 9.765 -4.200 1.00 97.62 86 GLU A N 1
ATOM 646 C CA . GLU A 1 86 ? 5.407 9.834 -4.924 1.00 97.62 86 GLU A CA 1
ATOM 647 C C . GLU A 1 86 ? 6.505 9.023 -4.224 1.00 97.62 86 GLU A C 1
ATOM 649 O O . GLU A 1 86 ? 7.162 8.188 -4.846 1.00 97.62 86 GLU A O 1
ATOM 654 N N . LYS A 1 87 ? 6.677 9.218 -2.909 1.00 97.19 87 LYS A N 1
ATOM 655 C CA . LYS A 1 87 ? 7.653 8.453 -2.115 1.00 97.19 87 LYS A CA 1
ATOM 656 C C . LYS A 1 87 ? 7.335 6.960 -2.106 1.00 97.19 87 LYS A C 1
ATOM 658 O O . LYS A 1 87 ? 8.249 6.138 -2.173 1.00 97.19 87 LYS A O 1
ATOM 663 N N . ALA A 1 88 ? 6.053 6.609 -2.021 1.00 97.69 88 ALA A N 1
ATOM 664 C CA . ALA A 1 88 ? 5.612 5.223 -2.074 1.00 97.69 88 ALA A CA 1
ATOM 665 C C . ALA A 1 88 ? 5.880 4.591 -3.448 1.00 97.69 88 ALA A C 1
ATOM 667 O O . ALA A 1 88 ? 6.405 3.480 -3.493 1.00 97.69 88 ALA A O 1
ATOM 668 N N . LEU A 1 89 ? 5.611 5.313 -4.543 1.00 98.06 89 LEU A N 1
ATOM 669 C CA . LEU A 1 89 ? 5.911 4.877 -5.908 1.00 98.06 89 LEU A CA 1
ATOM 670 C C . LEU A 1 89 ? 7.409 4.622 -6.088 1.00 98.06 89 LEU A C 1
ATOM 672 O O . LEU A 1 89 ? 7.803 3.557 -6.554 1.00 98.06 89 LEU A O 1
ATOM 676 N N . GLU A 1 90 ? 8.250 5.567 -5.668 1.00 97.00 90 GLU A N 1
ATOM 677 C CA . GLU A 1 90 ? 9.707 5.444 -5.754 1.00 97.00 90 GLU A CA 1
ATOM 678 C C . GLU A 1 90 ? 10.229 4.255 -4.929 1.00 97.00 90 GLU A C 1
ATOM 680 O O . GLU A 1 90 ? 11.082 3.495 -5.388 1.00 97.00 90 GLU A O 1
ATOM 685 N N . SER A 1 91 ? 9.699 4.063 -3.717 1.00 96.56 91 SER A N 1
ATOM 686 C CA . SER A 1 91 ? 10.051 2.931 -2.855 1.00 96.56 91 SER A CA 1
ATOM 687 C C . SER A 1 91 ? 9.645 1.590 -3.474 1.00 96.56 91 SER A C 1
ATOM 689 O O . SER A 1 91 ? 10.459 0.664 -3.542 1.00 96.56 91 SER A O 1
ATOM 691 N N . ALA A 1 92 ? 8.413 1.494 -3.980 1.00 96.81 92 ALA A N 1
ATOM 692 C CA . ALA A 1 92 ? 7.891 0.303 -4.642 1.00 96.81 92 ALA A CA 1
ATOM 693 C C . ALA A 1 92 ? 8.678 -0.026 -5.918 1.00 96.81 92 ALA A C 1
ATOM 695 O O . ALA A 1 92 ? 9.023 -1.186 -6.144 1.00 96.81 92 ALA A O 1
ATOM 696 N N . ALA A 1 93 ? 9.033 0.995 -6.704 1.00 97.12 93 ALA A N 1
ATOM 697 C CA . ALA A 1 93 ? 9.840 0.841 -7.905 1.00 97.12 93 ALA A CA 1
ATOM 698 C C . ALA A 1 93 ? 11.242 0.304 -7.581 1.00 97.12 93 ALA A C 1
ATOM 700 O O . ALA A 1 93 ? 11.670 -0.704 -8.147 1.00 97.12 93 ALA A O 1
ATOM 701 N N . ARG A 1 94 ? 11.921 0.913 -6.599 1.00 96.62 94 ARG A N 1
ATOM 702 C CA . ARG A 1 94 ? 13.254 0.493 -6.131 1.00 96.62 94 ARG A CA 1
ATOM 703 C C . ARG A 1 94 ? 13.282 -0.951 -5.635 1.00 96.62 94 ARG A C 1
ATOM 705 O O . ARG A 1 94 ? 14.251 -1.667 -5.871 1.00 96.62 94 ARG A O 1
ATOM 712 N N . THR A 1 95 ? 12.230 -1.365 -4.935 1.00 94.94 95 THR A N 1
ATOM 713 C CA . THR A 1 95 ? 12.121 -2.697 -4.316 1.00 94.94 95 THR A CA 1
ATOM 714 C C . THR A 1 95 ? 11.465 -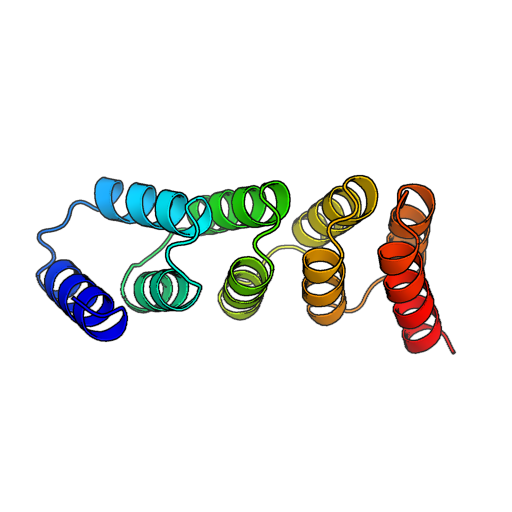3.744 -5.221 1.00 94.94 95 THR A C 1
ATOM 716 O O . THR A 1 95 ? 11.273 -4.880 -4.793 1.00 94.94 95 THR A O 1
ATOM 719 N N . GLY A 1 96 ? 11.126 -3.394 -6.468 1.00 95.06 96 GLY A N 1
ATOM 720 C CA . GLY A 1 96 ? 10.565 -4.336 -7.439 1.00 95.06 96 GLY A CA 1
ATOM 721 C C . GLY A 1 96 ? 9.129 -4.780 -7.135 1.00 95.06 96 GLY A C 1
ATOM 722 O O . GLY A 1 96 ? 8.721 -5.868 -7.536 1.00 95.06 96 GLY A O 1
ATOM 723 N N . ARG A 1 97 ? 8.346 -3.983 -6.398 1.00 95.06 97 ARG A N 1
ATOM 724 C CA . ARG A 1 97 ? 6.976 -4.331 -5.984 1.00 95.06 97 ARG A CA 1
ATOM 725 C C . ARG A 1 97 ? 5.965 -4.047 -7.098 1.00 95.06 97 ARG A C 1
ATOM 727 O O . ARG A 1 97 ? 5.184 -3.107 -6.990 1.00 95.06 97 ARG A O 1
ATOM 734 N N . HIS A 1 98 ? 5.962 -4.882 -8.136 1.00 95.62 98 HIS A N 1
ATOM 735 C CA . HIS A 1 98 ? 5.108 -4.757 -9.328 1.00 95.62 98 HIS A CA 1
ATOM 736 C C . HIS A 1 98 ? 3.657 -4.335 -9.031 1.00 95.62 98 HIS A C 1
ATOM 738 O O . HIS A 1 98 ? 3.262 -3.231 -9.392 1.00 95.62 98 HIS A O 1
ATOM 744 N N . GLY A 1 99 ? 2.895 -5.148 -8.289 1.00 95.75 99 GLY A N 1
ATOM 745 C CA . GLY A 1 99 ? 1.481 -4.846 -8.020 1.00 95.75 99 GLY A CA 1
ATOM 746 C C . GLY A 1 99 ? 1.259 -3.566 -7.203 1.00 95.75 99 GLY A C 1
ATOM 747 O O . GLY A 1 99 ? 0.228 -2.922 -7.323 1.00 95.75 99 GLY A O 1
ATOM 748 N N . ILE A 1 100 ? 2.236 -3.142 -6.394 1.00 96.75 100 ILE A N 1
ATOM 749 C CA . ILE A 1 100 ? 2.152 -1.864 -5.669 1.00 96.75 100 ILE A CA 1
ATOM 750 C C . ILE A 1 100 ? 2.335 -0.693 -6.635 1.00 96.75 100 ILE A C 1
ATOM 752 O O . ILE A 1 100 ? 1.640 0.312 -6.518 1.00 96.75 100 ILE A O 1
ATOM 756 N N . VAL A 1 101 ? 3.269 -0.818 -7.581 1.00 97.44 101 VAL A N 1
ATOM 757 C CA . VAL A 1 101 ? 3.500 0.195 -8.616 1.00 97.44 101 VAL A CA 1
ATOM 758 C C . VAL 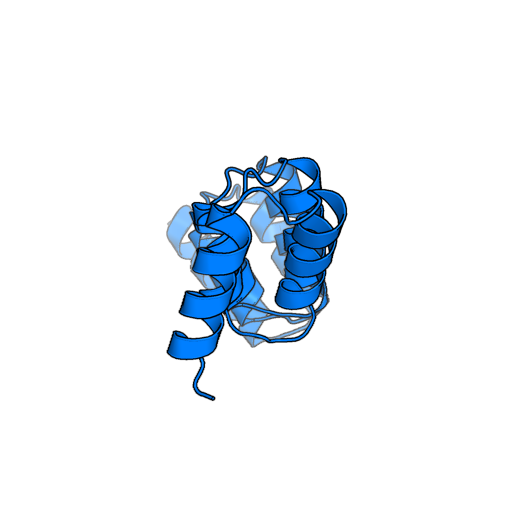A 1 101 ? 2.252 0.360 -9.479 1.00 97.44 101 VAL A C 1
ATOM 760 O O . VAL A 1 101 ? 1.850 1.496 -9.703 1.00 97.44 101 VAL A O 1
ATOM 763 N N . GLU A 1 102 ? 1.599 -0.731 -9.888 1.00 96.50 102 GLU A N 1
ATOM 764 C CA . GLU A 1 102 ? 0.336 -0.676 -10.640 1.00 96.50 102 GLU A CA 1
ATOM 765 C C . GLU A 1 102 ? -0.755 0.089 -9.881 1.00 96.50 102 GLU A C 1
ATOM 767 O O . GLU A 1 102 ? -1.311 1.058 -10.405 1.00 96.50 102 GLU A O 1
ATOM 772 N N . GLU A 1 103 ? -1.014 -0.289 -8.626 1.00 97.44 103 GLU A N 1
ATOM 773 C CA . GLU A 1 103 ? -2.067 0.331 -7.813 1.00 97.44 103 GLU A CA 1
ATOM 774 C C . GLU A 1 103 ? -1.769 1.811 -7.516 1.00 97.44 103 GLU A C 1
ATOM 776 O O . GLU A 1 103 ? -2.656 2.665 -7.602 1.00 97.44 103 GLU A O 1
ATOM 781 N N . ILE A 1 104 ? -0.509 2.166 -7.236 1.00 96.75 104 ILE A N 1
ATOM 782 C CA . ILE A 1 104 ? -0.126 3.569 -7.029 1.00 96.75 104 ILE A CA 1
ATOM 783 C C . ILE A 1 104 ? -0.243 4.355 -8.340 1.00 96.75 104 ILE A C 1
ATOM 785 O O . ILE A 1 104 ? -0.834 5.438 -8.333 1.00 96.75 104 ILE A O 1
ATOM 789 N N . CYS A 1 105 ? 0.248 3.820 -9.463 1.00 95.50 105 CYS A N 1
ATOM 790 C CA . CYS A 1 105 ? 0.161 4.469 -10.771 1.00 95.50 105 CYS A CA 1
ATOM 791 C C . CYS A 1 105 ? -1.285 4.751 -11.191 1.00 95.50 105 CYS A C 1
ATOM 793 O O . CYS A 1 105 ? -1.543 5.819 -11.744 1.00 95.50 105 CYS A O 1
ATOM 795 N N . ALA A 1 106 ? -2.219 3.844 -10.899 1.00 94.62 106 ALA A N 1
ATOM 796 C CA . ALA A 1 106 ? -3.643 4.021 -11.185 1.00 94.62 106 ALA A CA 1
ATOM 797 C C . ALA A 1 106 ? -4.327 5.077 -10.291 1.00 94.62 106 ALA A C 1
ATOM 799 O O . ALA A 1 106 ? -5.385 5.591 -10.642 1.00 94.62 106 ALA A O 1
ATOM 800 N N . SER A 1 107 ? -3.735 5.419 -9.142 1.00 93.44 107 SER A N 1
ATOM 801 C CA . SER A 1 107 ? -4.369 6.268 -8.121 1.00 93.44 107 SER A CA 1
ATOM 802 C C . SER A 1 107 ? -4.170 7.781 -8.295 1.00 93.44 107 SER A C 1
ATOM 804 O O . SER A 1 107 ? -4.624 8.554 -7.439 1.00 93.44 107 SER A O 1
ATOM 806 N N . ALA A 1 108 ? -3.425 8.215 -9.316 1.00 91.69 108 ALA A N 1
ATOM 807 C CA . ALA A 1 108 ? -3.123 9.622 -9.558 1.00 91.69 108 ALA A CA 1
ATOM 808 C C . ALA A 1 108 ? -2.666 9.882 -10.999 1.00 91.69 108 ALA A C 1
ATOM 810 O O . ALA A 1 108 ? -2.198 8.984 -11.702 1.00 91.69 108 ALA A O 1
ATOM 811 N N . GLU A 1 109 ? -2.733 11.154 -11.389 1.00 91.94 109 GLU A N 1
ATOM 812 C CA . GLU A 1 109 ? -2.006 11.660 -12.546 1.00 91.94 109 GLU A CA 1
ATOM 813 C C . GLU A 1 109 ? -0.592 12.059 -12.143 1.00 91.94 109 GLU A C 1
ATOM 815 O O . GLU A 1 109 ? -0.380 12.766 -11.155 1.00 91.94 109 GLU A O 1
ATOM 820 N N . TRP A 1 110 ? 0.384 11.587 -12.912 1.00 95.00 110 TRP A N 1
ATOM 821 C CA . TRP A 1 110 ? 1.793 11.728 -12.575 1.00 95.00 110 TRP A CA 1
ATOM 822 C C . TRP A 1 110 ? 2.480 12.698 -13.514 1.00 95.00 110 TRP A C 1
ATOM 824 O O . TRP A 1 110 ? 2.315 12.635 -14.733 1.00 95.00 110 TRP A O 1
ATOM 834 N N . SER A 1 111 ? 3.307 13.569 -12.939 1.00 94.69 111 SER A N 1
ATOM 835 C CA . SER A 1 111 ? 4.211 14.388 -13.735 1.00 94.69 111 SER A CA 1
ATOM 836 C C . SER A 1 111 ? 5.293 13.521 -14.381 1.00 94.69 111 SER A C 1
ATOM 838 O O . SER A 1 111 ? 5.700 12.486 -13.844 1.00 94.69 111 SER A O 1
ATOM 840 N N . LEU A 1 112 ? 5.809 13.992 -15.517 1.00 94.50 112 LEU A N 1
ATOM 841 C CA . LEU A 1 112 ? 6.895 13.337 -16.240 1.00 94.50 112 LEU A CA 1
ATOM 842 C C . LEU A 1 112 ? 8.116 13.102 -15.336 1.00 94.50 112 LEU A C 1
ATOM 844 O O . LEU A 1 112 ? 8.673 12.009 -15.322 1.00 94.50 112 LEU A O 1
ATOM 848 N N . ASN A 1 113 ? 8.465 14.102 -14.519 1.00 95.94 113 ASN A N 1
ATOM 849 C CA . ASN A 1 113 ? 9.598 14.043 -13.597 1.00 95.94 113 ASN A CA 1
ATOM 850 C C . ASN A 1 113 ? 9.453 12.920 -12.555 1.00 95.94 113 ASN A C 1
ATOM 852 O O . ASN A 1 113 ? 10.419 12.219 -12.259 1.00 95.94 113 ASN A O 1
ATOM 856 N N . VAL A 1 114 ? 8.247 12.716 -12.013 1.00 96.88 114 VAL A N 1
ATOM 857 C CA . VAL A 1 114 ? 8.006 11.639 -11.040 1.00 96.88 114 VAL A CA 1
ATOM 858 C C . VAL A 1 114 ? 8.162 10.270 -11.697 1.00 96.88 114 VAL A C 1
ATOM 860 O O . VAL A 1 114 ? 8.820 9.395 -11.131 1.00 96.88 114 VAL A O 1
ATOM 863 N N . LEU A 1 115 ? 7.605 10.087 -12.898 1.00 96.88 115 LEU A N 1
ATOM 864 C CA . LEU A 1 115 ? 7.730 8.826 -13.632 1.00 96.88 115 LEU A CA 1
ATOM 865 C C . LEU A 1 115 ? 9.182 8.548 -14.032 1.00 96.88 115 LEU A C 1
ATOM 867 O O . LEU A 1 115 ? 9.646 7.425 -13.862 1.00 96.88 115 LEU A O 1
ATOM 871 N N . ASP A 1 116 ? 9.928 9.559 -14.485 1.00 97.50 116 ASP A N 1
ATOM 872 C CA . ASP A 1 116 ? 11.348 9.409 -14.820 1.00 97.50 116 ASP A CA 1
ATOM 873 C C . ASP A 1 116 ? 12.198 9.053 -13.604 1.00 97.50 116 ASP A C 1
ATOM 875 O O . ASP A 1 116 ? 13.039 8.151 -13.674 1.00 97.50 116 ASP A O 1
ATOM 879 N N . LYS A 1 117 ? 11.925 9.676 -12.454 1.00 97.44 117 LYS A N 1
ATOM 880 C CA . LYS A 1 117 ? 12.578 9.310 -11.198 1.00 97.44 117 LYS A CA 1
ATOM 881 C C . LYS A 1 117 ? 12.284 7.857 -10.823 1.00 97.44 117 LYS A C 1
ATOM 883 O O . LYS A 1 117 ? 13.220 7.112 -10.536 1.00 97.44 117 LYS A O 1
ATOM 888 N N . ALA A 1 118 ? 11.019 7.436 -10.869 1.00 97.00 118 ALA A N 1
ATOM 889 C CA . ALA A 1 118 ? 10.625 6.060 -10.571 1.00 97.00 118 ALA A CA 1
ATOM 890 C C . ALA A 1 118 ? 11.279 5.047 -11.531 1.00 97.00 118 ALA A C 1
ATOM 892 O O . ALA A 1 118 ? 11.774 4.016 -11.080 1.00 97.00 118 ALA A O 1
ATOM 893 N N . ILE A 1 119 ? 11.351 5.359 -12.831 1.00 97.81 119 ILE A N 1
ATOM 894 C CA . ILE A 1 119 ? 12.026 4.529 -13.843 1.00 97.81 119 ILE A CA 1
ATOM 895 C C . ILE A 1 119 ? 13.521 4.413 -13.536 1.00 97.81 119 ILE A C 1
ATOM 897 O O . ILE A 1 119 ? 14.068 3.317 -13.609 1.00 97.81 119 ILE A O 1
ATOM 901 N N . SER A 1 120 ? 14.181 5.513 -13.161 1.00 97.81 120 SER A N 1
ATOM 902 C CA . SER A 1 120 ? 15.625 5.522 -12.888 1.00 97.81 120 SER A CA 1
ATOM 903 C C . SER A 1 120 ? 16.034 4.650 -11.694 1.00 97.81 120 SER A C 1
ATOM 905 O O . SER A 1 120 ? 17.155 4.148 -11.659 1.00 97.81 120 SER A O 1
ATOM 907 N N . VAL A 1 121 ? 15.133 4.460 -10.721 1.00 97.62 121 VAL A N 1
ATOM 908 C CA . VAL A 1 121 ? 15.388 3.636 -9.528 1.00 97.62 121 VAL A CA 1
ATOM 909 C C . VAL A 1 121 ? 14.859 2.209 -9.662 1.00 97.62 121 VAL A C 1
ATOM 911 O O . VAL A 1 121 ? 15.162 1.375 -8.810 1.00 97.62 121 VAL A O 1
ATOM 914 N N . ALA A 1 122 ? 14.054 1.922 -10.687 1.00 96.75 122 ALA A N 1
ATOM 915 C CA . ALA A 1 122 ? 13.464 0.610 -10.889 1.00 96.75 122 ALA A CA 1
ATOM 916 C C . ALA A 1 122 ? 14.522 -0.401 -11.344 1.00 96.75 122 ALA A C 1
ATOM 918 O O . ALA A 1 122 ? 15.188 -0.228 -12.361 1.00 96.75 122 ALA A O 1
ATOM 919 N N . THR A 1 123 ? 14.648 -1.490 -10.590 1.00 88.69 123 THR A N 1
ATOM 920 C CA . THR A 1 123 ? 15.610 -2.571 -10.860 1.00 88.69 123 THR A CA 1
ATOM 921 C C . 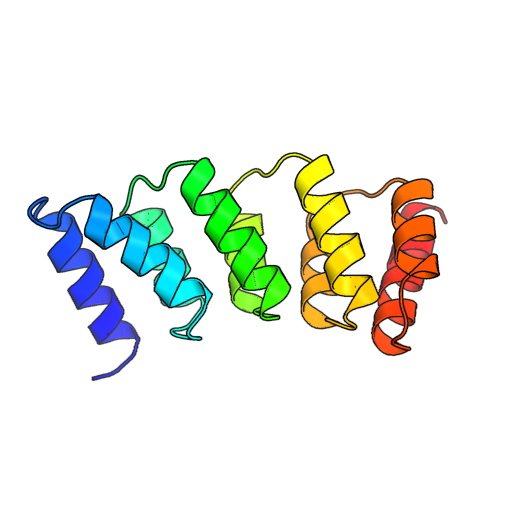THR A 1 123 ? 14.965 -3.785 -11.532 1.00 88.69 123 THR A C 1
ATOM 923 O O . THR A 1 123 ? 15.662 -4.634 -12.081 1.00 88.69 123 THR A O 1
ATOM 926 N N . ASN A 1 124 ? 13.633 -3.868 -11.505 1.00 93.88 124 ASN A N 1
ATOM 927 C CA . ASN A 1 124 ? 12.845 -4.983 -12.019 1.00 93.88 124 ASN A CA 1
ATOM 928 C C . ASN A 1 124 ? 12.224 -4.639 -13.390 1.00 93.88 124 ASN A C 1
ATOM 930 O O . ASN A 1 124 ? 11.691 -3.545 -13.584 1.00 93.88 124 ASN A O 1
ATOM 934 N N . THR A 1 125 ? 12.276 -5.582 -14.334 1.00 94.56 125 THR A N 1
ATOM 935 C CA . THR A 1 125 ? 11.793 -5.403 -15.715 1.00 94.56 125 THR A CA 1
ATOM 936 C C . THR A 1 125 ? 10.286 -5.199 -15.818 1.00 94.56 125 THR A C 1
ATOM 938 O O . THR A 1 125 ? 9.850 -4.375 -16.621 1.00 94.56 125 THR A O 1
ATOM 941 N N . ASP A 1 126 ? 9.497 -5.885 -14.994 1.00 95.38 126 ASP A N 1
ATOM 942 C CA . ASP A 1 126 ? 8.034 -5.787 -15.005 1.00 95.38 126 ASP A CA 1
ATOM 943 C C . ASP A 1 126 ? 7.598 -4.420 -14.466 1.00 95.38 126 ASP A C 1
ATOM 945 O O . ASP A 1 126 ? 6.779 -3.727 -15.066 1.00 95.38 126 ASP A O 1
ATOM 949 N N . VAL A 1 127 ? 8.240 -3.959 -13.388 1.00 96.75 127 VAL A N 1
ATOM 950 C CA . VAL A 1 127 ? 8.065 -2.593 -12.868 1.00 96.75 127 VAL A CA 1
ATOM 951 C C . VAL A 1 127 ? 8.410 -1.543 -13.928 1.00 96.75 127 VAL A C 1
ATOM 953 O O . VAL A 1 127 ? 7.660 -0.582 -14.114 1.00 96.75 127 VAL A O 1
ATOM 956 N N . LEU A 1 128 ? 9.530 -1.710 -14.639 1.00 96.94 128 LEU A N 1
ATOM 957 C CA . LEU A 1 128 ? 9.922 -0.800 -15.719 1.00 96.94 128 LEU A CA 1
ATOM 958 C C . LEU A 1 128 ? 8.880 -0.767 -16.841 1.00 96.94 128 LEU A C 1
ATOM 960 O O . LEU A 1 128 ? 8.610 0.309 -17.380 1.00 96.94 128 LEU A O 1
ATOM 964 N N . ALA A 1 129 ? 8.296 -1.915 -17.190 1.00 96.75 129 ALA A N 1
ATOM 965 C CA . ALA A 1 129 ? 7.253 -2.002 -18.203 1.00 96.75 129 ALA A CA 1
ATOM 966 C C . ALA A 1 129 ? 6.006 -1.204 -17.791 1.00 96.75 129 ALA A C 1
ATOM 968 O O . ALA A 1 129 ? 5.546 -0.368 -18.571 1.00 96.75 129 ALA A O 1
ATOM 969 N N . VAL A 1 130 ? 5.528 -1.373 -16.552 1.00 96.50 130 VAL A N 1
ATOM 970 C CA . VAL A 1 130 ? 4.376 -0.625 -16.012 1.00 96.50 130 VAL A CA 1
ATOM 971 C C . VAL A 1 130 ? 4.632 0.883 -16.035 1.00 96.50 130 VAL A C 1
ATOM 973 O O . VAL A 1 130 ? 3.817 1.648 -16.553 1.00 96.50 130 VAL A O 1
ATOM 976 N N . LEU A 1 131 ? 5.787 1.330 -15.532 1.00 96.62 131 LEU A N 1
ATOM 977 C CA . LEU A 1 131 ? 6.119 2.757 -15.467 1.00 96.62 131 LEU A CA 1
ATOM 978 C C . LEU A 1 131 ? 6.244 3.393 -16.859 1.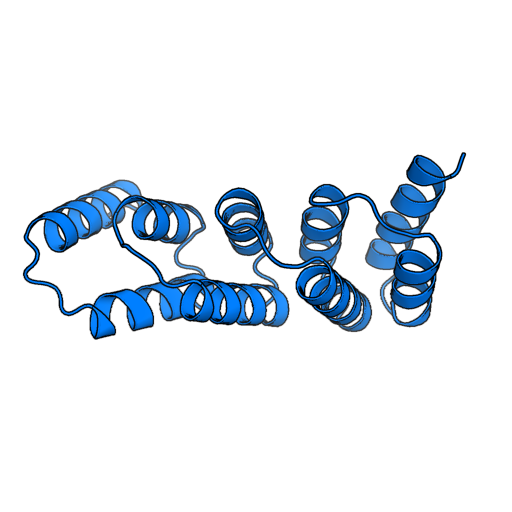00 96.62 131 LEU A C 1
ATOM 980 O O . LEU A 1 131 ? 5.767 4.508 -17.076 1.00 96.62 131 LEU A O 1
ATOM 984 N N . ARG A 1 132 ? 6.853 2.687 -17.821 1.00 96.19 132 ARG A N 1
ATOM 985 C CA . ARG A 1 132 ? 6.965 3.158 -19.211 1.00 96.19 132 ARG A CA 1
ATOM 986 C C . ARG A 1 132 ? 5.608 3.212 -19.899 1.00 96.19 132 ARG A C 1
ATOM 988 O O . ARG A 1 132 ? 5.327 4.200 -20.570 1.00 96.19 132 ARG A O 1
ATOM 995 N N . ALA A 1 133 ? 4.764 2.200 -19.700 1.00 95.50 133 ALA A N 1
ATOM 996 C CA . ALA A 1 133 ? 3.403 2.191 -20.226 1.00 95.50 133 ALA A CA 1
ATOM 997 C C . ALA A 1 133 ? 2.588 3.368 -19.669 1.00 95.50 133 ALA A C 1
ATOM 999 O O . ALA A 1 133 ? 1.960 4.095 -20.437 1.00 95.50 133 ALA A O 1
ATOM 1000 N N . LYS A 1 134 ? 2.673 3.627 -18.356 1.00 95.19 134 LYS A N 1
ATOM 1001 C CA . LYS A 1 134 ? 2.007 4.778 -17.729 1.00 95.19 134 LYS A CA 1
ATOM 1002 C C . LYS A 1 134 ? 2.549 6.114 -18.248 1.00 95.19 134 LYS A C 1
ATOM 1004 O O . LYS A 1 134 ? 1.765 7.019 -18.510 1.00 95.19 134 LYS A O 1
ATOM 1009 N N . LYS A 1 135 ? 3.865 6.237 -18.454 1.00 94.94 135 LYS A N 1
ATOM 1010 C CA . LYS A 1 135 ? 4.480 7.436 -19.051 1.00 94.94 135 LYS A CA 1
ATOM 1011 C C . LYS A 1 135 ? 3.989 7.683 -20.479 1.00 94.94 135 LYS A C 1
ATOM 1013 O O . LYS A 1 135 ? 3.658 8.814 -20.806 1.00 94.94 135 LYS A O 1
ATOM 1018 N N . ILE A 1 136 ? 3.905 6.641 -21.303 1.00 94.31 136 ILE A N 1
ATOM 1019 C CA . ILE A 1 136 ? 3.361 6.729 -22.665 1.00 94.31 136 ILE A CA 1
ATOM 1020 C C . ILE A 1 136 ? 1.898 7.184 -22.632 1.00 94.31 136 ILE A C 1
ATOM 1022 O O . ILE A 1 136 ? 1.548 8.123 -23.331 1.00 94.31 136 ILE A O 1
ATOM 1026 N N . ALA A 1 137 ? 1.067 6.577 -21.782 1.00 91.94 137 ALA A N 1
ATOM 1027 C CA . ALA A 1 137 ? -0.357 6.900 -21.698 1.00 91.94 137 ALA A CA 1
ATOM 1028 C C . ALA A 1 137 ? -0.655 8.338 -21.228 1.00 91.94 137 ALA A C 1
ATOM 1030 O O . ALA A 1 137 ? -1.711 8.870 -21.547 1.00 91.94 137 ALA A O 1
ATOM 1031 N N . ASN A 1 138 ? 0.245 8.958 -20.458 1.00 89.94 138 ASN A N 1
ATOM 1032 C CA . ASN A 1 138 ? 0.045 10.303 -19.914 1.00 89.94 138 ASN A CA 1
ATOM 1033 C C . ASN A 1 138 ? 0.543 11.434 -20.839 1.00 89.94 138 ASN A C 1
ATOM 1035 O O . ASN A 1 138 ? 0.171 12.586 -20.621 1.00 89.94 138 ASN A O 1
ATOM 1039 N N . PHE A 1 139 ? 1.416 11.141 -21.811 1.00 87.25 139 PHE A N 1
ATOM 1040 C CA . PHE A 1 139 ? 2.149 12.168 -22.571 1.00 87.25 139 PHE A CA 1
ATOM 1041 C C . PHE A 1 139 ? 2.214 11.930 -24.090 1.00 87.25 139 PHE A C 1
ATOM 1043 O O . PHE A 1 139 ? 2.883 12.702 -24.778 1.00 87.25 139 PHE A O 1
ATOM 1050 N N . ASN A 1 140 ? 1.522 10.908 -24.602 1.00 70.50 140 ASN A N 1
ATOM 1051 C CA . ASN A 1 140 ? 1.264 10.700 -26.031 1.00 70.50 140 ASN A CA 1
ATOM 1052 C C . ASN A 1 140 ? -0.223 10.887 -26.330 1.00 70.50 140 ASN A C 1
ATOM 1054 O O . ASN A 1 140 ? -0.520 11.386 -27.436 1.00 70.50 140 ASN A O 1
#

Sequence (140 aa):
MGTSERVAILKFLLSTGLVPRTVVNDSFITVTEKCLGADFVLALSKVADISPEIALEAFQKAVCVGRAEVVKVLLFTYSYPLSVKEKALESAARTGRHGIVEEICASAEWSLNVLDKAISVATNTDVLAVLRAKKIANFN

Organism: Phytophthora infestans (NCBI:txid4787)

Secondary structure (DSSP, 8-state):
--HHHHHHHHHHHHHTS-S-HHHHHHHHHHHHHTT--HHHHHHHHHHS---HHHHHHHHHHHHHHT-HHHHHHHHHHS---HHHHHHHHHHHHHTT-HHHHHHHHHTS---HHHHHHHHHH--SHHHHHHHHHHHHHHH-

Radius of gyration: 16.56 Å; chains: 1; bounding box: 36×34×50 Å

Foldseek 3Di:
DDLVVVLVVVLVVLVVVPDDLVNLLVVLLCCLQPVSDLSNNLSSLVRPPHDPVSLLNSLLNNLQNLVLSNNLSSLVSDDDDPVSLLVSLLSCQLVVSLSNNLSSLVSDQDDPVSLVSSLVNHPDPSSNVSSVVSSVVRPD